Protein AF-A0A924QMY8-F1 (afdb_monomer_lite)

Foldseek 3Di:
DDWDDPDVPDIDDDDDDDDDPVVDPDDDDDPDPPPDPPPVVVVVCVVVVD

Sequence (50 aa):
MNQTEISPGLIVQGFNPPLELASFKLIAFDMDSTLINIECVDEIADAVGL

Radius of gyration: 17.86 Å; chains: 1; bounding box: 30×21×47 Å

Secondary structure (DSSP, 8-state):
--EEEEETTEEEESS-S---GGG-------SBTTTB---HHHHHHHHHT-

Structure (mmCIF, N/CA/C/O backbone):
data_AF-A0A924QMY8-F1
#
_entry.id   AF-A0A924QMY8-F1
#
loop_
_atom_site.group_PDB
_atom_site.id
_atom_site.type_symbol
_atom_site.label_atom_id
_atom_site.label_alt_id
_atom_site.label_comp_id
_atom_site.label_asym_id
_atom_site.label_entity_id
_atom_site.label_seq_id
_atom_site.pdbx_PDB_ins_code
_atom_site.Cartn_x
_atom_site.Cartn_y
_atom_site.Cartn_z
_atom_site.occupancy
_atom_site.B_iso_or_equiv
_atom_site.auth_seq_id
_atom_site.auth_comp_id
_atom_site.auth_asym_id
_atom_site.auth_atom_id
_atom_site.pdbx_PDB_model_num
ATOM 1 N N . MET A 1 1 ? -0.284 19.721 12.074 1.00 62.38 1 MET A N 1
ATOM 2 C CA . MET A 1 1 ? -0.902 18.380 11.980 1.00 62.38 1 MET A CA 1
ATOM 3 C C . MET A 1 1 ? 0.145 17.384 12.440 1.00 62.38 1 MET A C 1
ATOM 5 O O . MET A 1 1 ? 1.265 17.486 11.960 1.00 62.38 1 MET A O 1
ATOM 9 N N . ASN A 1 2 ? -0.171 16.506 13.392 1.00 79.06 2 ASN A N 1
ATOM 10 C CA . ASN A 1 2 ? 0.804 15.547 13.920 1.00 79.06 2 ASN A CA 1
ATOM 11 C C . ASN A 1 2 ? 0.961 14.376 12.938 1.00 79.06 2 ASN A C 1
ATOM 13 O O . ASN A 1 2 ? -0.046 13.829 12.4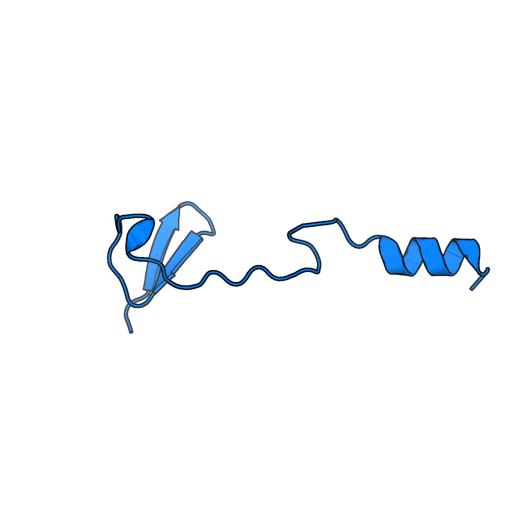85 1.00 79.06 2 ASN A O 1
ATOM 17 N N . GLN A 1 3 ? 2.207 14.038 12.601 1.00 89.31 3 GLN A N 1
ATOM 18 C CA . GLN A 1 3 ? 2.575 12.819 11.878 1.00 89.31 3 GLN A CA 1
ATOM 19 C C . GLN A 1 3 ? 2.981 11.741 12.882 1.00 89.31 3 GLN A C 1
ATOM 21 O O . GLN A 1 3 ? 3.572 12.041 13.920 1.00 89.31 3 GLN A O 1
ATOM 26 N N . THR A 1 4 ? 2.658 10.488 12.587 1.00 9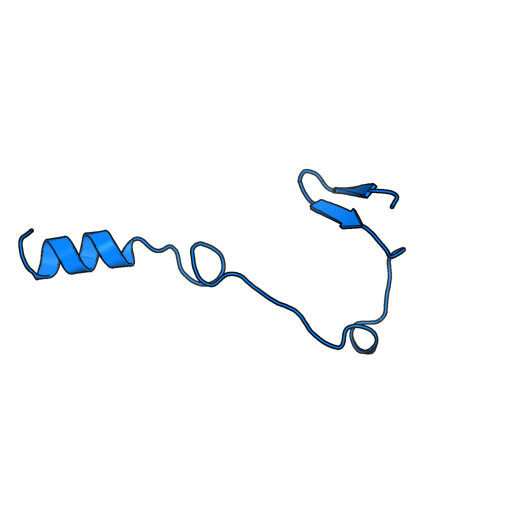1.19 4 THR A N 1
ATOM 27 C CA . THR A 1 4 ? 3.036 9.341 13.419 1.00 91.19 4 THR A CA 1
ATOM 28 C C . THR A 1 4 ? 3.447 8.184 12.519 1.00 91.19 4 THR A C 1
ATOM 30 O O . THR A 1 4 ? 2.682 7.784 11.647 1.00 91.19 4 THR A O 1
ATOM 33 N N . GLU A 1 5 ? 4.655 7.658 12.712 1.00 92.75 5 GLU A N 1
ATOM 34 C CA . GLU A 1 5 ? 5.120 6.447 12.031 1.00 92.75 5 GLU A CA 1
ATOM 35 C C . GLU A 1 5 ? 4.626 5.216 12.800 1.00 92.75 5 GLU A C 1
ATOM 37 O O . GLU A 1 5 ? 4.841 5.107 14.008 1.00 92.75 5 GLU A O 1
ATOM 42 N N . ILE A 1 6 ? 3.923 4.316 12.114 1.00 91.06 6 ILE A N 1
ATOM 43 C CA . ILE A 1 6 ? 3.298 3.127 12.726 1.00 91.06 6 ILE A CA 1
ATOM 44 C C . ILE A 1 6 ? 3.996 1.819 12.332 1.00 91.06 6 ILE A C 1
ATOM 46 O O . ILE A 1 6 ? 3.861 0.809 13.020 1.00 91.06 6 ILE A O 1
ATOM 50 N N . SER A 1 7 ? 4.765 1.844 11.245 1.00 91.25 7 SER A N 1
ATOM 51 C CA . SER A 1 7 ? 5.697 0.802 10.812 1.00 91.25 7 SER A CA 1
ATOM 52 C C . SER A 1 7 ? 6.743 1.437 9.888 1.00 91.25 7 SER A C 1
ATOM 54 O O . SER A 1 7 ? 6.470 2.522 9.372 1.00 91.25 7 SER A O 1
ATOM 56 N N . PRO A 1 8 ? 7.897 0.792 9.628 1.00 95.00 8 PRO A N 1
ATOM 57 C CA . PRO A 1 8 ? 8.939 1.366 8.778 1.00 95.00 8 PRO A CA 1
ATOM 58 C C . PRO A 1 8 ? 8.387 1.849 7.431 1.00 95.00 8 PRO A C 1
ATOM 60 O O . PRO A 1 8 ? 7.859 1.052 6.656 1.00 95.00 8 PRO A O 1
ATOM 63 N N . GLY A 1 9 ? 8.474 3.156 7.178 1.00 90.81 9 GLY A N 1
ATOM 64 C CA . GLY A 1 9 ? 8.011 3.772 5.928 1.00 90.81 9 GLY A CA 1
ATOM 65 C C . GLY A 1 9 ? 6.496 3.994 5.809 1.00 90.81 9 GLY A C 1
ATOM 66 O O . GLY A 1 9 ? 6.041 4.461 4.768 1.00 90.81 9 GLY A O 1
ATOM 67 N N . LEU A 1 10 ? 5.709 3.711 6.853 1.00 90.81 10 LEU A N 1
ATOM 68 C CA . LEU A 1 10 ? 4.266 3.967 6.893 1.00 90.81 10 LEU A CA 1
ATOM 69 C C . LEU A 1 10 ? 3.936 5.044 7.931 1.00 90.81 10 LEU A C 1
ATOM 71 O O . LEU A 1 10 ? 4.015 4.820 9.143 1.00 90.81 10 LEU A O 1
ATOM 75 N N . ILE A 1 11 ? 3.509 6.206 7.440 1.00 91.62 11 ILE A N 1
ATOM 76 C CA . ILE A 1 11 ? 3.199 7.386 8.252 1.00 91.62 11 ILE A CA 1
ATOM 77 C C . ILE A 1 11 ? 1.703 7.689 8.161 1.00 91.62 11 ILE A C 1
ATOM 79 O O . ILE A 1 11 ? 1.138 7.762 7.071 1.00 91.62 11 ILE A O 1
ATOM 83 N N . VAL A 1 12 ? 1.066 7.914 9.310 1.00 91.06 12 VAL A N 1
ATOM 84 C CA . VAL A 1 12 ? -0.311 8.412 9.404 1.00 91.06 12 VAL A CA 1
ATOM 85 C C . VAL A 1 12 ? -0.312 9.893 9.778 1.00 91.06 12 VAL A C 1
ATOM 87 O O . VAL A 1 12 ? 0.490 10.352 10.595 1.00 91.06 12 VAL A O 1
ATOM 90 N N . GLN A 1 13 ? -1.224 10.657 9.178 1.00 91.12 13 GLN A N 1
ATOM 91 C CA . GLN A 1 13 ? -1.407 12.078 9.458 1.00 91.12 13 GLN A CA 1
ATOM 92 C C . GLN A 1 13 ? -2.896 12.415 9.462 1.00 91.12 13 GLN A C 1
ATOM 94 O O . GLN A 1 13 ? -3.639 12.019 8.570 1.00 91.12 13 GLN A O 1
ATOM 99 N N . GLY A 1 14 ? -3.333 13.191 10.453 1.00 88.19 14 GLY A N 1
ATOM 100 C CA . GLY A 1 14 ? -4.700 13.720 10.494 1.00 88.19 14 GLY A CA 1
ATOM 101 C C . GLY A 1 14 ? -5.775 12.750 11.000 1.00 88.19 14 GLY A C 1
ATOM 102 O O . GLY A 1 14 ? -6.942 13.128 11.013 1.00 88.19 14 GLY A O 1
ATOM 103 N N . PHE A 1 15 ? -5.408 11.549 11.461 1.00 86.00 15 PHE A N 1
ATOM 104 C CA . PHE A 1 15 ? -6.308 10.621 12.158 1.00 86.00 15 PHE A CA 1
ATOM 105 C C . PHE A 1 15 ? -5.538 9.675 13.096 1.00 86.00 15 PHE A C 1
ATOM 107 O O . PHE A 1 15 ? -4.318 9.554 12.989 1.00 86.00 15 PHE A O 1
ATOM 114 N N . ASN A 1 16 ? -6.255 9.008 14.009 1.00 85.44 16 ASN A N 1
ATOM 115 C CA . ASN A 1 16 ? -5.703 8.001 14.918 1.00 85.44 16 ASN A CA 1
ATOM 116 C C . ASN A 1 16 ? -6.282 6.609 14.584 1.00 85.44 16 ASN A C 1
ATOM 118 O O . ASN A 1 16 ? -7.482 6.413 14.785 1.00 85.44 16 ASN A O 1
ATOM 122 N N . PRO A 1 17 ? -5.483 5.654 14.078 1.00 83.62 17 PRO A N 1
ATOM 123 C CA . PRO A 1 17 ? -5.944 4.286 13.834 1.00 83.62 17 PRO A CA 1
ATOM 124 C C . PRO A 1 17 ? -6.240 3.514 15.144 1.00 83.62 17 PRO A C 1
ATOM 126 O O . PRO A 1 17 ? -5.728 3.889 16.201 1.00 83.62 17 PRO A O 1
ATOM 129 N N . PRO A 1 18 ? -7.020 2.413 15.093 1.00 84.19 18 PRO A N 1
ATOM 130 C CA . PRO A 1 18 ? -7.691 1.870 13.914 1.00 84.19 18 PRO A CA 1
ATOM 131 C C . PRO A 1 18 ? -9.015 2.594 13.637 1.00 84.19 18 PRO A C 1
ATOM 133 O O . PRO A 1 18 ? -9.785 2.889 14.546 1.00 84.19 18 PRO A O 1
ATOM 136 N N . LEU A 1 19 ? -9.291 2.847 12.362 1.00 83.50 19 LEU A N 1
ATOM 137 C CA . LEU A 1 19 ? -10.617 3.245 11.899 1.00 83.50 19 LEU A CA 1
ATOM 138 C C . LEU A 1 19 ? -11.248 2.047 11.193 1.00 83.50 19 LEU A C 1
ATOM 140 O O . LEU A 1 19 ? -10.552 1.293 10.510 1.00 83.50 19 LEU A O 1
ATOM 144 N N . GLU A 1 20 ? -12.558 1.868 11.347 1.00 86.94 20 GLU A N 1
ATOM 145 C CA . GLU A 1 20 ? -13.287 0.864 10.573 1.00 86.94 20 GLU A CA 1
ATOM 146 C C . GLU A 1 20 ? -13.165 1.166 9.076 1.00 86.94 20 GLU A C 1
ATOM 148 O O . GLU A 1 20 ? -13.209 2.331 8.678 1.00 86.94 20 GLU A O 1
ATOM 153 N N . LEU A 1 21 ? -13.081 0.134 8.228 1.00 81.75 21 LEU A N 1
ATOM 154 C CA . LEU A 1 21 ? -12.984 0.321 6.773 1.00 81.75 21 LEU A CA 1
ATOM 155 C C . LEU A 1 21 ? -14.133 1.182 6.220 1.00 81.75 21 LEU A C 1
ATOM 157 O O . LEU A 1 21 ? -13.908 2.026 5.360 1.00 81.75 21 LEU A O 1
ATOM 161 N N . ALA A 1 22 ? -15.338 1.045 6.783 1.00 87.88 22 ALA A N 1
ATOM 162 C CA . ALA A 1 22 ? -16.509 1.847 6.426 1.00 87.88 22 ALA A CA 1
ATOM 163 C C . ALA A 1 22 ? -16.372 3.349 6.754 1.00 87.88 22 ALA A C 1
ATOM 165 O O . ALA A 1 22 ? -17.123 4.167 6.223 1.00 87.88 22 ALA A O 1
ATOM 166 N N . SER A 1 23 ? -15.419 3.732 7.610 1.00 86.19 23 SER A N 1
ATOM 167 C CA . SER A 1 23 ? -15.117 5.139 7.905 1.00 86.19 23 SER A CA 1
ATOM 168 C C . SER A 1 23 ? -14.312 5.811 6.787 1.00 86.19 23 SER A C 1
ATOM 170 O O . SER A 1 23 ? -14.316 7.040 6.685 1.00 86.19 23 SER A O 1
ATOM 172 N N . PHE A 1 24 ? -13.647 5.034 5.924 1.00 83.12 24 PHE A N 1
ATOM 173 C CA . PHE A 1 24 ? -12.923 5.553 4.768 1.00 83.12 24 PHE A CA 1
ATOM 174 C C . PHE A 1 24 ? -13.873 5.667 3.570 1.00 83.12 24 PHE A C 1
ATOM 176 O O . PHE A 1 24 ? -14.379 4.675 3.056 1.00 83.12 24 PHE A O 1
ATOM 183 N N . LYS A 1 25 ? -14.129 6.900 3.119 1.00 83.12 25 LYS A N 1
ATOM 184 C CA . LYS A 1 25 ? -15.032 7.178 1.983 1.00 83.12 25 LYS A CA 1
ATOM 185 C C . LYS A 1 25 ? -14.340 7.116 0.623 1.00 83.12 25 LYS A C 1
ATOM 187 O O . LYS A 1 25 ? -15.004 6.937 -0.391 1.00 83.12 25 LYS A O 1
ATOM 192 N N . LEU A 1 26 ? -13.030 7.339 0.606 1.00 84.50 26 LEU A N 1
ATOM 193 C CA . LEU A 1 26 ? -12.216 7.427 -0.596 1.00 84.50 26 LEU A CA 1
ATOM 194 C C . LEU A 1 26 ? -10.810 6.941 -0.269 1.00 84.50 26 LEU A C 1
ATOM 196 O O . LEU A 1 26 ? -10.252 7.298 0.768 1.00 84.50 26 LEU A O 1
ATOM 200 N N . ILE A 1 27 ? -10.246 6.172 -1.189 1.00 84.31 27 ILE A N 1
ATOM 201 C CA . ILE A 1 27 ? -8.830 5.844 -1.226 1.00 84.31 27 ILE A CA 1
ATOM 202 C C . ILE A 1 27 ? -8.315 6.194 -2.618 1.00 84.31 27 ILE A C 1
ATOM 204 O O . ILE A 1 27 ? -8.999 5.954 -3.612 1.00 84.31 27 ILE A O 1
ATOM 208 N N . ALA A 1 28 ? -7.141 6.810 -2.676 1.00 83.69 28 ALA A N 1
ATOM 209 C CA . ALA A 1 28 ? -6.455 7.111 -3.919 1.00 83.69 28 ALA A CA 1
ATOM 210 C C . ALA A 1 28 ? -5.161 6.300 -3.934 1.00 83.69 28 ALA A C 1
ATOM 212 O O . ALA A 1 28 ? -4.358 6.406 -3.008 1.00 83.69 28 ALA A O 1
ATOM 213 N N . PHE A 1 29 ? -4.997 5.482 -4.965 1.00 78.69 29 PHE A N 1
ATOM 214 C CA . PHE A 1 29 ? -3.750 4.796 -5.270 1.00 78.69 29 PHE A CA 1
ATOM 215 C C . PHE A 1 29 ? -3.165 5.458 -6.510 1.00 78.69 29 PHE A C 1
ATOM 217 O O . PHE A 1 29 ? -3.906 5.736 -7.455 1.00 78.69 29 PHE A O 1
ATOM 224 N N . ASP A 1 30 ? -1.866 5.726 -6.491 1.00 76.69 30 ASP A N 1
ATOM 225 C CA . ASP A 1 30 ? -1.164 6.125 -7.705 1.00 76.69 30 ASP A CA 1
ATOM 226 C C . ASP A 1 30 ? -1.106 4.931 -8.672 1.00 76.69 30 ASP A C 1
ATOM 228 O O . ASP A 1 30 ? -1.037 3.785 -8.237 1.00 76.69 30 ASP A O 1
ATOM 232 N N . MET A 1 31 ? -1.201 5.167 -9.977 1.00 61.00 31 MET A N 1
ATOM 233 C CA . MET A 1 31 ? -1.178 4.093 -10.978 1.00 61.00 31 MET A CA 1
ATOM 234 C C . MET A 1 31 ? 0.255 3.631 -11.234 1.00 61.00 31 MET A C 1
ATOM 236 O O . MET A 1 31 ? 0.525 2.426 -11.296 1.00 61.00 31 MET A O 1
ATOM 240 N N . ASP A 1 32 ? 1.168 4.593 -11.326 1.00 59.03 32 ASP A N 1
ATOM 241 C CA . ASP A 1 32 ? 2.563 4.352 -11.637 1.00 59.03 32 ASP A CA 1
ATOM 242 C C . ASP A 1 32 ? 3.221 3.736 -10.393 1.00 59.03 32 ASP A C 1
ATOM 244 O O . ASP A 1 32 ? 3.146 4.279 -9.292 1.00 59.03 32 ASP A O 1
ATOM 248 N N . SER A 1 33 ? 3.819 2.548 -10.532 1.00 60.88 33 SER A N 1
ATOM 249 C CA . SER A 1 33 ? 4.529 1.816 -9.464 1.00 60.88 33 SER A CA 1
ATOM 250 C C . SER A 1 33 ? 3.711 1.312 -8.252 1.00 60.8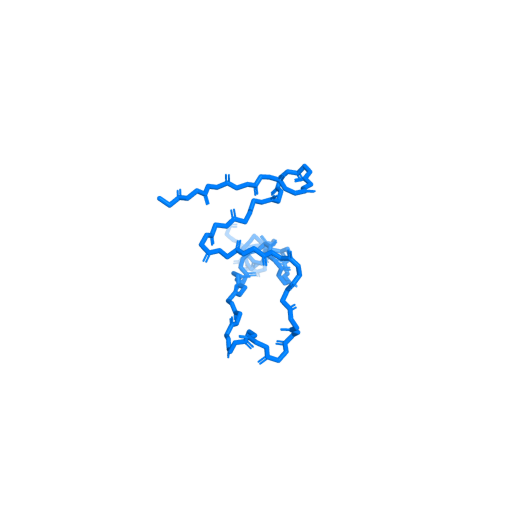8 33 SER A C 1
ATOM 252 O O . SER A 1 33 ? 4.310 0.767 -7.325 1.00 60.88 33 SER A O 1
ATOM 254 N N . THR A 1 34 ? 2.366 1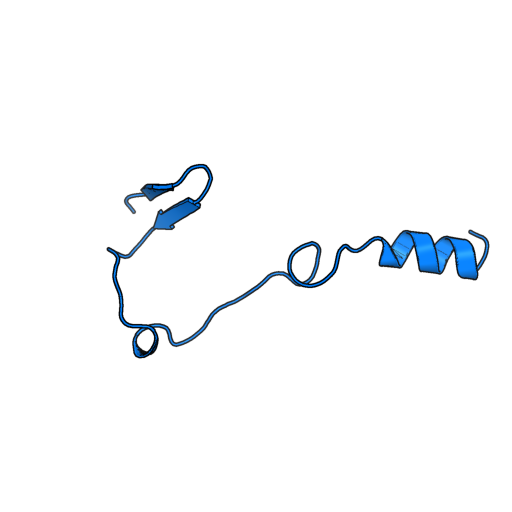.393 -8.253 1.00 59.09 34 THR A N 1
ATOM 255 C CA . THR A 1 34 ? 1.516 0.770 -7.198 1.00 59.09 34 THR A CA 1
ATOM 256 C C . THR A 1 34 ? 0.685 -0.420 -7.691 1.00 59.09 34 THR A C 1
ATOM 258 O O . THR A 1 34 ? 0.587 -1.420 -6.984 1.00 59.09 34 THR A O 1
ATOM 261 N N . LEU A 1 35 ? 0.073 -0.354 -8.881 1.00 54.28 35 LEU A N 1
ATOM 262 C CA . LEU A 1 35 ? -0.763 -1.453 -9.404 1.00 54.28 35 LEU A CA 1
ATOM 263 C C . LEU A 1 35 ? -0.073 -2.270 -10.501 1.00 54.28 35 LEU A C 1
ATOM 265 O O . LEU A 1 35 ? -0.416 -3.435 -10.695 1.00 54.28 35 LEU A O 1
ATOM 269 N N . ILE A 1 36 ? 0.896 -1.678 -11.201 1.00 56.44 36 ILE A N 1
ATOM 270 C CA . ILE A 1 36 ? 1.713 -2.321 -12.232 1.00 56.44 36 ILE A CA 1
ATOM 271 C C . ILE A 1 36 ? 3.119 -1.709 -12.142 1.00 56.44 36 ILE A C 1
ATOM 273 O O . ILE A 1 36 ? 3.255 -0.489 -12.012 1.00 56.44 36 ILE A O 1
ATOM 277 N N . ASN A 1 37 ? 4.167 -2.537 -12.203 1.00 56.62 37 ASN A N 1
ATOM 278 C CA . ASN A 1 37 ? 5.515 -2.043 -12.489 1.00 56.62 37 ASN A CA 1
ATOM 279 C C . ASN A 1 37 ? 5.465 -1.412 -13.880 1.00 56.62 37 ASN A C 1
ATOM 281 O O . ASN A 1 37 ? 5.317 -2.124 -14.870 1.00 56.62 37 ASN A O 1
ATOM 285 N N . ILE A 1 38 ? 5.538 -0.088 -13.978 1.00 58.59 38 ILE A N 1
ATOM 286 C CA . ILE A 1 38 ? 5.647 0.557 -15.284 1.00 58.59 38 ILE A CA 1
ATOM 287 C C . ILE A 1 38 ? 7.083 0.387 -15.768 1.00 58.59 38 ILE A C 1
ATOM 289 O O . ILE A 1 38 ? 7.916 1.270 -15.633 1.00 58.59 38 ILE A O 1
ATOM 293 N N . GLU A 1 39 ? 7.325 -0.778 -16.355 1.00 57.31 39 GLU A N 1
ATOM 294 C CA . GLU A 1 39 ? 8.273 -0.976 -17.456 1.00 57.31 39 GLU A CA 1
ATOM 295 C C . GLU A 1 39 ? 7.580 -0.622 -18.801 1.00 57.31 39 GLU A C 1
ATOM 297 O O . GLU A 1 39 ? 8.174 -0.674 -19.870 1.00 57.31 39 GLU A O 1
ATOM 302 N N . CYS A 1 40 ? 6.307 -0.191 -18.751 1.00 60.88 40 CYS A N 1
ATOM 303 C CA . CYS A 1 40 ? 5.399 -0.052 -19.896 1.00 60.88 40 CYS A CA 1
ATOM 304 C C . CYS A 1 40 ? 5.859 0.957 -20.963 1.00 60.88 40 CYS A C 1
ATOM 306 O O . CYS A 1 40 ? 5.528 0.793 -22.132 1.00 60.88 40 CYS A O 1
ATOM 308 N N . VAL A 1 41 ? 6.604 2.010 -20.604 1.00 60.91 41 VAL A N 1
ATOM 309 C CA . VAL A 1 41 ? 7.112 2.955 -21.619 1.00 60.91 41 VAL A CA 1
ATOM 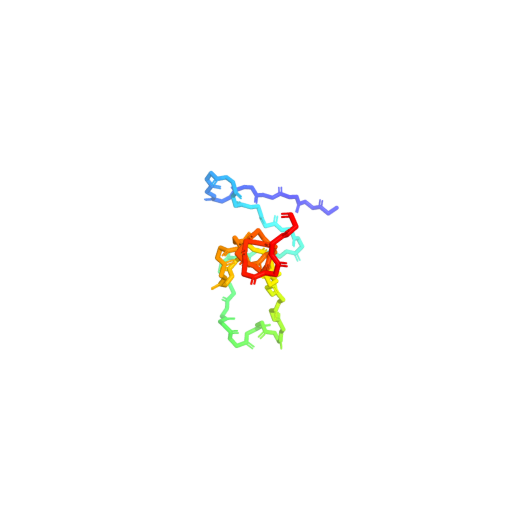310 C C . VAL A 1 41 ? 8.319 2.375 -22.351 1.00 60.91 41 VAL A C 1
ATOM 312 O O . VAL A 1 41 ? 8.391 2.512 -23.570 1.00 60.91 41 VAL A O 1
ATOM 315 N N . ASP A 1 42 ? 9.208 1.685 -21.637 1.00 60.53 42 ASP A N 1
ATOM 316 C CA . ASP A 1 42 ? 10.395 1.068 -22.230 1.00 60.53 42 ASP A CA 1
ATOM 317 C C . ASP A 1 42 ? 9.997 -0.116 -23.131 1.00 60.53 42 ASP A C 1
ATOM 319 O O . ASP A 1 42 ? 10.500 -0.234 -24.242 1.00 60.53 42 ASP A O 1
ATOM 323 N N . GLU A 1 43 ? 9.000 -0.920 -22.743 1.00 66.38 43 GLU A N 1
ATOM 324 C CA . GLU A 1 43 ? 8.474 -1.996 -23.600 1.00 66.38 43 GLU A CA 1
ATOM 325 C C . GLU A 1 43 ? 7.762 -1.470 -24.855 1.00 66.38 43 GLU A C 1
ATOM 327 O O . GLU A 1 43 ? 7.878 -2.053 -25.936 1.00 66.38 43 GLU A O 1
ATOM 332 N N . ILE A 1 44 ? 7.018 -0.361 -24.740 1.00 66.12 44 ILE A N 1
ATOM 333 C CA . ILE A 1 44 ? 6.438 0.299 -25.914 1.00 66.12 44 ILE A CA 1
ATOM 334 C C . ILE A 1 44 ? 7.560 0.831 -26.809 1.00 66.12 44 ILE A C 1
ATOM 336 O O . ILE A 1 44 ? 7.457 0.663 -28.022 1.00 66.12 44 ILE A O 1
ATOM 340 N N . ALA A 1 45 ? 8.616 1.425 -26.242 1.00 65.31 45 ALA A N 1
ATOM 341 C CA . ALA A 1 45 ? 9.776 1.919 -26.985 1.00 65.31 45 ALA A CA 1
ATOM 342 C C . ALA A 1 45 ? 10.497 0.788 -27.736 1.00 65.31 45 ALA A C 1
ATOM 344 O O . ALA A 1 45 ? 10.699 0.913 -28.944 1.00 65.31 45 ALA A O 1
ATOM 345 N N . ASP A 1 46 ? 10.743 -0.352 -27.086 1.00 67.56 46 ASP A N 1
ATOM 346 C CA . ASP A 1 46 ? 11.303 -1.554 -27.715 1.00 67.56 46 ASP A CA 1
ATOM 347 C C . ASP A 1 46 ? 10.394 -2.094 -28.835 1.00 67.56 46 ASP A C 1
ATOM 349 O O . ASP A 1 46 ? 10.869 -2.475 -29.908 1.00 67.56 46 ASP A O 1
ATOM 353 N N . ALA A 1 47 ? 9.071 -2.091 -28.632 1.00 67.94 47 ALA A N 1
ATOM 354 C CA . ALA A 1 47 ? 8.108 -2.552 -29.632 1.00 67.94 47 ALA A CA 1
ATO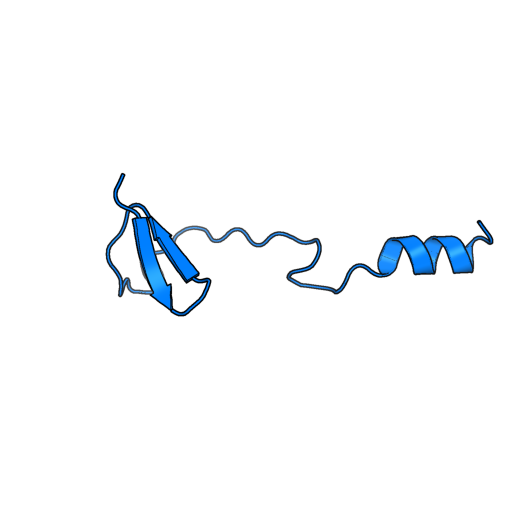M 355 C C . ALA A 1 47 ? 7.986 -1.610 -30.848 1.00 67.94 47 ALA A C 1
ATOM 357 O O . ALA A 1 47 ? 7.666 -2.079 -31.945 1.00 67.94 47 ALA A O 1
ATOM 358 N N . VAL A 1 48 ? 8.231 -0.302 -30.683 1.00 77.44 48 VAL A N 1
ATOM 359 C CA . VAL A 1 48 ? 8.246 0.682 -31.786 1.00 77.44 48 VAL A CA 1
ATOM 360 C C . VAL A 1 48 ? 9.651 0.994 -32.320 1.00 77.44 48 VAL A C 1
ATOM 362 O O . VAL A 1 48 ? 9.766 1.701 -33.323 1.00 77.44 48 VAL A O 1
ATOM 365 N N . GLY A 1 49 ? 10.699 0.432 -31.710 1.00 58.91 49 GLY A N 1
ATOM 366 C CA . GLY A 1 49 ? 12.097 0.553 -32.129 1.00 58.91 49 GLY A CA 1
ATOM 367 C C . GLY A 1 49 ? 12.734 1.923 -31.877 1.00 58.91 49 GLY A C 1
ATOM 368 O O . GLY A 1 49 ? 13.518 2.370 -32.720 1.00 58.91 49 GLY A O 1
ATOM 369 N N . LEU A 1 50 ? 12.372 2.600 -30.781 1.00 55.28 50 LEU A N 1
ATOM 370 C CA . LEU A 1 50 ? 12.990 3.860 -30.336 1.00 55.28 50 LEU A CA 1
ATOM 371 C C . LEU A 1 50 ? 14.114 3.629 -29.325 1.00 55.28 50 LEU A C 1
ATOM 373 O O . LEU A 1 50 ? 13.921 2.792 -28.423 1.00 55.28 50 LEU A O 1
#

pLDDT: mean 76.11, std 13.29, range [54.28, 95.0]